Protein AF-A0AAD5S9U5-F1 (afdb_monomer_lite)

pLDDT: mean 74.38, std 12.09, range [42.16, 89.75]

Radius of gyration: 27.01 Å; chains: 1; bounding box: 53×24×96 Å

Structure (mmCIF, N/CA/C/O backbone):
data_AF-A0AAD5S9U5-F1
#
_entry.id   AF-A0AAD5S9U5-F1
#
loop_
_atom_site.group_PDB
_atom_site.id
_atom_site.type_symbol
_atom_site.label_atom_id
_atom_site.label_alt_id
_atom_site.label_comp_id
_atom_site.label_asym_id
_atom_site.label_entity_id
_atom_site.label_seq_id
_atom_site.pdbx_PDB_ins_code
_atom_site.Cartn_x
_atom_site.Cartn_y
_atom_site.Cartn_z
_atom_site.occupancy
_atom_site.B_iso_or_equiv
_atom_site.auth_seq_id
_atom_site.auth_comp_id
_atom_site.auth_asym_id
_atom_site.auth_atom_id
_atom_site.pdbx_PDB_model_num
ATOM 1 N N . MET A 1 1 ? -32.829 0.293 33.973 1.00 42.34 1 MET A N 1
ATOM 2 C CA . MET A 1 1 ? -31.395 0.381 33.624 1.00 42.34 1 MET A CA 1
ATOM 3 C C . MET A 1 1 ? -31.235 -0.023 32.167 1.00 42.34 1 MET A C 1
ATOM 5 O O . MET A 1 1 ? -31.013 -1.184 31.858 1.00 42.34 1 MET A O 1
ATOM 9 N N . THR A 1 2 ? -31.476 0.911 31.252 1.00 42.16 2 THR A N 1
ATOM 10 C CA . THR A 1 2 ? -31.315 0.697 29.812 1.00 42.16 2 THR A CA 1
ATOM 11 C C . THR A 1 2 ? -29.830 0.727 29.493 1.00 42.16 2 THR A C 1
ATOM 13 O O . THR A 1 2 ? -29.200 1.779 29.573 1.00 42.16 2 THR A O 1
ATOM 16 N N . SER A 1 3 ? -29.269 -0.439 29.173 1.00 49.44 3 SER A N 1
ATOM 17 C CA . SER A 1 3 ? -27.948 -0.541 28.562 1.00 49.44 3 SER A CA 1
ATOM 18 C C . SER A 1 3 ? -27.973 0.278 27.276 1.00 49.44 3 SER A C 1
ATOM 20 O O . SER A 1 3 ? -28.565 -0.126 26.275 1.00 49.44 3 SER A O 1
ATOM 22 N N . GLN A 1 4 ? -27.387 1.470 27.324 1.00 54.38 4 GLN A N 1
ATOM 23 C CA . GLN A 1 4 ? -27.107 2.267 26.147 1.00 54.38 4 GLN A CA 1
ATOM 24 C C . GLN A 1 4 ? -25.969 1.553 25.416 1.00 54.38 4 GLN A C 1
ATOM 26 O O . GLN A 1 4 ? -24.793 1.883 25.569 1.00 54.38 4 GLN A O 1
ATOM 31 N N . PHE A 1 5 ? -26.318 0.525 24.639 1.00 51.94 5 PHE A N 1
ATOM 32 C CA . PHE A 1 5 ? -25.465 0.047 23.567 1.00 51.94 5 PHE A CA 1
ATOM 33 C C . PHE A 1 5 ? -25.219 1.260 22.684 1.00 51.94 5 PHE A C 1
ATOM 35 O O . PHE A 1 5 ? -26.103 1.694 21.947 1.00 51.94 5 PHE A O 1
ATOM 42 N N . ARG A 1 6 ? -24.041 1.869 22.827 1.00 56.97 6 ARG A N 1
ATOM 43 C CA . ARG A 1 6 ? -23.544 2.872 21.896 1.00 56.97 6 ARG A CA 1
ATOM 44 C C . ARG A 1 6 ? -23.531 2.189 20.538 1.00 56.97 6 ARG A C 1
ATOM 46 O O . ARG A 1 6 ? -22.592 1.456 20.231 1.00 56.97 6 ARG A O 1
ATOM 53 N N . ALA A 1 7 ? -24.605 2.373 19.771 1.00 49.09 7 ALA A N 1
ATOM 54 C CA . ALA A 1 7 ? -24.616 2.092 18.355 1.00 49.09 7 ALA A CA 1
ATOM 55 C C . ALA A 1 7 ? -23.351 2.760 17.834 1.00 49.09 7 ALA A C 1
ATOM 57 O O . ALA A 1 7 ? -23.144 3.958 18.035 1.00 49.09 7 ALA A O 1
ATOM 58 N N . LYS A 1 8 ? -22.424 1.959 17.317 1.00 55.38 8 LYS A N 1
ATOM 59 C CA . LYS A 1 8 ? -21.258 2.482 16.627 1.00 55.38 8 LYS A CA 1
ATOM 60 C C . LYS A 1 8 ? -21.854 3.151 15.392 1.00 55.38 8 LYS A C 1
ATOM 62 O O . LYS A 1 8 ? -22.115 2.451 14.420 1.00 55.38 8 LYS A O 1
ATOM 67 N N . THR A 1 9 ? -22.228 4.429 15.494 1.00 58.94 9 THR A N 1
ATOM 68 C CA . THR A 1 9 ? -22.786 5.191 14.379 1.00 58.94 9 THR A CA 1
ATOM 69 C C . THR A 1 9 ? -21.785 5.024 13.256 1.00 58.94 9 THR A C 1
ATOM 71 O O . THR A 1 9 ? -20.606 5.341 13.410 1.00 58.94 9 THR A O 1
ATOM 74 N N . PHE A 1 10 ? -22.205 4.319 12.211 1.00 60.53 10 PHE A N 1
ATOM 75 C CA . PHE A 1 10 ? -21.367 4.091 11.056 1.00 60.53 10 PHE A CA 1
ATOM 76 C C . PHE A 1 10 ? -21.149 5.470 10.445 1.00 60.53 10 PHE A C 1
ATOM 78 O O . PHE A 1 10 ? -22.074 6.016 9.854 1.00 60.53 10 PHE A O 1
ATOM 85 N N . ASP A 1 11 ? -19.973 6.051 10.683 1.00 73.56 11 ASP A N 1
ATOM 86 C CA . ASP A 1 11 ? -19.569 7.341 10.135 1.00 73.56 11 ASP A CA 1
ATOM 87 C C . ASP A 1 11 ? -18.775 7.074 8.846 1.00 73.56 11 ASP A C 1
ATOM 89 O O . ASP A 1 11 ? -17.543 6.959 8.883 1.00 73.56 11 ASP A O 1
ATOM 93 N N . PRO A 1 12 ? -19.448 6.932 7.684 1.00 73.06 12 PRO A N 1
ATOM 94 C CA . PRO A 1 12 ? -18.807 6.574 6.416 1.00 73.06 12 PRO A CA 1
ATOM 95 C C . PRO A 1 12 ? -17.735 7.582 5.998 1.00 73.06 12 PRO A C 1
ATOM 97 O O . PRO A 1 12 ? -16.791 7.231 5.294 1.00 73.06 12 PRO A O 1
ATOM 100 N N . ILE A 1 13 ? -17.855 8.827 6.458 1.00 78.75 13 ILE A N 1
ATOM 101 C CA . ILE A 1 13 ? -16.908 9.908 6.185 1.00 78.75 13 ILE A CA 1
ATOM 102 C C . ILE A 1 13 ? -15.544 9.612 6.817 1.00 78.75 13 ILE A C 1
ATOM 104 O O . ILE A 1 13 ? -14.520 9.812 6.169 1.00 78.75 13 ILE A O 1
ATOM 108 N N . LEU A 1 14 ? -15.512 9.084 8.045 1.00 77.12 14 LEU A N 1
ATOM 109 C CA . LEU A 1 14 ? -14.258 8.755 8.725 1.00 77.12 14 LEU A CA 1
ATOM 110 C C . LEU A 1 14 ? -13.562 7.568 8.058 1.00 77.12 14 LEU A C 1
ATOM 112 O O . LEU A 1 14 ? -12.355 7.614 7.839 1.00 77.12 14 LEU A O 1
ATOM 116 N N . ILE A 1 15 ? -14.329 6.550 7.661 1.00 79.12 15 ILE A N 1
ATOM 117 C CA . ILE A 1 15 ? -13.799 5.382 6.943 1.00 79.12 15 ILE A CA 1
ATOM 118 C C . ILE A 1 15 ? -13.259 5.810 5.577 1.00 79.12 15 ILE A C 1
ATOM 120 O O . ILE A 1 15 ? -12.139 5.462 5.222 1.00 79.12 15 ILE A O 1
ATOM 124 N N . THR A 1 16 ? -14.005 6.631 4.837 1.00 79.19 16 THR A N 1
ATOM 125 C CA . THR A 1 16 ? -13.557 7.144 3.534 1.00 79.19 16 THR A CA 1
ATOM 126 C C . THR A 1 16 ? -12.300 7.999 3.681 1.00 79.19 16 THR A C 1
ATOM 128 O O . THR A 1 16 ? -11.364 7.850 2.902 1.00 79.19 16 THR A O 1
ATOM 131 N N . GLY A 1 17 ? -12.225 8.842 4.715 1.00 81.88 17 GLY A N 1
ATOM 132 C CA . GLY A 1 17 ? -11.029 9.625 5.026 1.00 81.88 17 GLY A CA 1
ATOM 133 C C . GLY A 1 17 ? -9.809 8.755 5.345 1.00 81.88 17 GLY A C 1
ATOM 134 O O . GLY A 1 17 ? -8.716 9.058 4.875 1.00 81.88 17 GLY A O 1
ATOM 135 N N . GLN A 1 18 ? -9.996 7.651 6.077 1.00 83.94 18 GLN A N 1
ATOM 136 C CA . GLN A 1 18 ? -8.945 6.662 6.347 1.00 83.94 18 GLN A CA 1
ATOM 137 C C . GLN A 1 18 ? -8.482 5.939 5.078 1.00 83.94 18 GLN A C 1
ATOM 139 O O . GLN A 1 18 ? -7.286 5.719 4.914 1.00 83.94 18 GLN A O 1
ATOM 144 N N . ILE A 1 19 ? -9.404 5.601 4.167 1.00 83.19 19 ILE A N 1
ATOM 145 C CA . ILE A 1 19 ? -9.042 5.048 2.855 1.00 83.19 19 ILE A CA 1
ATOM 146 C C . ILE A 1 19 ? -8.187 6.074 2.112 1.00 83.19 19 ILE A C 1
ATOM 148 O O . ILE A 1 19 ? -7.065 5.770 1.730 1.00 83.19 19 ILE A O 1
ATOM 152 N N . VAL A 1 20 ? -8.677 7.303 1.940 1.00 84.88 20 VAL A N 1
ATOM 153 C CA . VAL A 1 20 ? -7.989 8.336 1.149 1.00 84.88 20 VAL A CA 1
ATOM 154 C C . VAL A 1 20 ? -6.608 8.673 1.717 1.00 84.88 20 VAL A C 1
ATOM 156 O O . VAL A 1 20 ? -5.662 8.831 0.946 1.00 84.88 20 VAL A O 1
ATOM 159 N N . SER A 1 21 ? -6.458 8.750 3.042 1.00 85.44 21 SER A N 1
ATOM 160 C CA . SER A 1 21 ? -5.158 9.009 3.672 1.00 85.44 21 SER A CA 1
ATOM 161 C C . SER A 1 21 ? -4.182 7.845 3.511 1.00 85.44 21 SER A C 1
ATOM 163 O O . SER A 1 21 ? -3.000 8.066 3.257 1.00 85.44 21 SER A O 1
ATOM 165 N N . LEU A 1 22 ? -4.663 6.603 3.603 1.00 84.38 22 LEU A N 1
ATOM 166 C CA . LEU A 1 22 ? -3.844 5.420 3.362 1.00 84.38 22 LEU A CA 1
ATOM 167 C C . LEU A 1 22 ? -3.367 5.367 1.906 1.00 84.38 22 LEU A C 1
ATOM 169 O O . LEU A 1 22 ? -2.193 5.099 1.657 1.00 84.38 22 LEU A O 1
ATOM 173 N N . GLN A 1 23 ? -4.258 5.668 0.957 1.00 83.56 23 GLN A N 1
ATOM 174 C CA . GLN A 1 23 ? -3.922 5.737 -0.465 1.00 83.56 23 GLN A CA 1
ATOM 175 C C . GLN A 1 23 ? -2.849 6.804 -0.708 1.00 83.56 23 GLN A C 1
ATOM 177 O O . GLN A 1 23 ? -1.813 6.509 -1.300 1.00 83.56 23 GLN A O 1
ATOM 182 N N . SER A 1 24 ? -3.040 8.031 -0.211 1.00 85.38 24 SER A N 1
ATOM 183 C CA . SER A 1 24 ? -2.079 9.117 -0.439 1.00 85.38 24 SER A CA 1
ATOM 184 C C . SER A 1 24 ? -0.704 8.818 0.161 1.00 85.38 24 SER A C 1
ATOM 186 O O . SER A 1 24 ? 0.304 9.005 -0.519 1.00 85.38 24 SER A O 1
ATOM 188 N N . LEU A 1 25 ? -0.648 8.283 1.384 1.00 85.94 25 LEU A N 1
ATOM 189 C CA . LEU A 1 25 ? 0.606 7.866 2.014 1.00 85.94 25 LEU A CA 1
ATOM 190 C C . LEU A 1 25 ? 1.310 6.775 1.210 1.00 85.94 25 LEU A C 1
ATOM 192 O O . LEU A 1 25 ? 2.512 6.884 0.987 1.00 85.94 25 LEU A O 1
ATOM 196 N N . HIS A 1 26 ? 0.570 5.773 0.732 1.00 83.31 26 HIS A N 1
ATOM 197 C CA . HIS A 1 26 ? 1.126 4.677 -0.058 1.00 83.31 26 HIS A CA 1
ATOM 198 C C . HIS A 1 26 ? 1.732 5.152 -1.387 1.00 83.31 26 HIS A C 1
ATOM 200 O O . HIS A 1 26 ? 2.813 4.706 -1.770 1.00 83.31 26 HIS A O 1
ATOM 206 N N . TYR A 1 27 ? 1.071 6.076 -2.091 1.00 80.69 27 TYR A N 1
ATOM 207 C CA . TYR A 1 27 ? 1.605 6.629 -3.341 1.00 80.69 27 TYR A CA 1
ATOM 208 C C . TYR A 1 27 ? 2.803 7.558 -3.107 1.00 80.69 27 TYR A C 1
ATOM 210 O O . TYR A 1 27 ? 3.759 7.530 -3.886 1.00 80.69 27 TYR A O 1
ATOM 218 N N . VAL A 1 28 ? 2.792 8.351 -2.031 1.00 85.19 28 VAL A N 1
ATOM 219 C CA . VAL A 1 28 ? 3.929 9.210 -1.661 1.00 85.19 28 VAL A CA 1
ATOM 220 C C . VAL A 1 28 ? 5.139 8.366 -1.261 1.00 85.19 28 VAL A C 1
ATOM 222 O O . VAL A 1 28 ? 6.242 8.635 -1.738 1.00 85.19 28 VAL A O 1
ATOM 225 N N . SER A 1 29 ? 4.951 7.323 -0.444 1.00 85.12 29 SER A N 1
ATOM 226 C CA . SER A 1 29 ? 6.038 6.427 -0.037 1.00 85.12 29 SER A CA 1
ATOM 227 C C . SER A 1 29 ? 6.609 5.660 -1.224 1.00 85.12 29 SER A C 1
ATOM 229 O O . SER A 1 29 ? 7.827 5.611 -1.377 1.00 85.12 29 SER A O 1
ATOM 231 N N . ALA A 1 30 ? 5.753 5.142 -2.109 1.00 81.88 30 ALA A N 1
ATOM 232 C CA . ALA A 1 30 ? 6.188 4.471 -3.330 1.00 81.88 30 ALA A CA 1
ATOM 233 C C . ALA A 1 30 ? 7.026 5.407 -4.211 1.00 81.88 30 ALA A C 1
ATOM 235 O O . ALA A 1 30 ? 8.128 5.046 -4.619 1.00 81.88 30 ALA A O 1
ATOM 236 N N . SER A 1 31 ? 6.540 6.631 -4.447 1.00 80.69 31 SER A N 1
ATOM 237 C CA . SER A 1 31 ? 7.242 7.631 -5.261 1.00 80.69 31 SER A CA 1
ATOM 238 C C . SER A 1 31 ? 8.598 7.997 -4.660 1.00 80.69 31 SER A C 1
ATOM 240 O O . SER A 1 31 ? 9.585 8.100 -5.381 1.00 80.69 31 SER A O 1
ATOM 242 N N . PHE A 1 32 ? 8.669 8.152 -3.336 1.00 84.88 32 PHE A N 1
ATOM 243 C CA . PHE A 1 32 ? 9.915 8.457 -2.642 1.00 84.88 32 PHE A CA 1
ATOM 244 C C . PHE A 1 32 ? 10.931 7.311 -2.740 1.00 84.88 32 PHE A C 1
ATOM 246 O O . PHE A 1 32 ? 12.092 7.553 -3.058 1.00 84.88 32 PHE A O 1
ATOM 253 N N . ILE A 1 33 ? 10.505 6.064 -2.511 1.00 83.19 33 ILE A N 1
ATOM 254 C CA . ILE A 1 33 ? 11.389 4.892 -2.601 1.00 83.19 33 ILE A CA 1
ATOM 255 C C . ILE A 1 33 ? 11.921 4.730 -4.028 1.00 83.19 33 ILE A C 1
ATOM 257 O O . ILE A 1 33 ? 13.116 4.499 -4.210 1.00 83.19 33 ILE A O 1
ATOM 261 N N . ILE A 1 34 ? 11.056 4.873 -5.034 1.00 77.38 34 ILE A N 1
ATOM 262 C CA . ILE A 1 34 ? 11.448 4.756 -6.443 1.00 77.38 34 ILE A CA 1
ATOM 263 C C . ILE A 1 34 ? 12.416 5.882 -6.823 1.00 77.38 34 ILE A C 1
ATOM 265 O O . ILE A 1 34 ? 13.445 5.607 -7.431 1.00 77.38 34 ILE A O 1
ATOM 269 N N . LEU A 1 35 ? 12.167 7.118 -6.382 1.00 79.38 35 LEU A N 1
ATOM 270 C CA . LEU A 1 35 ? 13.077 8.245 -6.606 1.00 79.38 35 LEU A CA 1
ATOM 271 C C . LEU A 1 35 ? 14.465 7.977 -6.010 1.00 79.38 35 LEU A C 1
ATOM 273 O O . LEU A 1 35 ? 15.477 8.198 -6.672 1.00 79.38 35 LEU A O 1
ATOM 277 N N . VAL A 1 36 ? 14.536 7.473 -4.775 1.00 81.31 36 VAL A N 1
ATOM 278 C CA . VAL A 1 36 ? 15.815 7.114 -4.142 1.00 81.31 36 VAL A CA 1
ATOM 279 C C . VAL A 1 36 ? 16.526 6.014 -4.931 1.00 81.31 36 VAL A C 1
ATOM 281 O O . VAL A 1 36 ? 17.730 6.109 -5.158 1.00 81.31 36 VAL A O 1
ATOM 284 N N . LEU A 1 37 ? 15.799 4.991 -5.382 1.00 79.12 37 LEU A N 1
ATOM 285 C CA . LEU A 1 37 ? 16.358 3.908 -6.190 1.00 79.12 37 LEU A CA 1
ATOM 286 C C . LEU A 1 37 ? 16.919 4.417 -7.530 1.00 79.12 37 LEU A C 1
ATOM 288 O O . LEU A 1 37 ? 18.009 4.007 -7.937 1.00 79.12 37 LEU A O 1
ATOM 292 N N . GLU A 1 38 ? 16.210 5.325 -8.199 1.00 74.94 38 GLU A N 1
ATOM 293 C CA . GLU A 1 38 ? 16.649 5.950 -9.451 1.00 74.94 38 GLU A CA 1
ATOM 294 C C . GLU A 1 38 ? 17.905 6.799 -9.251 1.00 74.94 38 GLU A C 1
ATOM 296 O O . GLU A 1 38 ? 18.856 6.671 -10.025 1.00 74.94 38 GLU A O 1
ATOM 301 N N . LEU A 1 39 ? 17.951 7.597 -8.176 1.00 78.44 39 LEU A N 1
ATOM 302 C CA . LEU A 1 39 ? 19.135 8.376 -7.807 1.00 78.44 39 LEU A CA 1
ATOM 303 C C . LEU A 1 39 ? 20.344 7.479 -7.518 1.00 78.44 39 LEU A C 1
ATOM 305 O O . LEU A 1 39 ? 21.451 7.796 -7.945 1.00 78.44 39 LEU A O 1
ATOM 309 N N . LEU A 1 40 ? 20.141 6.356 -6.823 1.00 79.56 40 LEU A N 1
ATOM 310 C CA . LEU A 1 40 ? 21.209 5.400 -6.516 1.00 79.56 40 LEU A CA 1
ATOM 311 C C . LEU A 1 40 ? 21.722 4.670 -7.760 1.00 79.56 40 LEU A C 1
ATOM 313 O O . LEU A 1 40 ? 22.909 4.357 -7.834 1.00 79.56 40 LEU A O 1
ATOM 317 N N . THR A 1 41 ? 20.848 4.403 -8.732 1.00 71.75 41 THR A N 1
ATOM 318 C CA . THR A 1 41 ? 21.213 3.663 -9.950 1.00 71.75 41 THR A CA 1
ATOM 319 C C . THR A 1 41 ? 21.688 4.583 -11.083 1.00 71.75 41 THR A C 1
ATOM 321 O O . THR A 1 41 ? 22.203 4.104 -12.090 1.00 71.75 41 THR A O 1
ATOM 324 N N . GLY A 1 42 ? 21.547 5.906 -10.931 1.00 67.25 42 GLY A N 1
ATOM 325 C CA . GLY A 1 42 ? 21.912 6.890 -11.957 1.00 67.25 42 GLY A CA 1
ATOM 326 C C . GLY A 1 42 ? 21.015 6.839 -13.199 1.00 67.25 42 GLY A C 1
ATOM 327 O O . GLY A 1 42 ? 21.429 7.267 -14.277 1.00 67.25 42 GLY A O 1
ATOM 328 N N . ALA A 1 43 ? 19.807 6.286 -13.067 1.00 64.12 43 ALA A N 1
ATOM 329 C CA . ALA A 1 43 ? 18.835 6.181 -14.151 1.00 64.12 43 ALA A CA 1
ATOM 330 C C . ALA A 1 43 ? 18.166 7.547 -14.419 1.00 64.12 43 ALA A C 1
ATOM 332 O O . ALA A 1 43 ? 18.079 8.379 -13.512 1.00 64.12 43 ALA A O 1
ATOM 333 N N . PRO A 1 44 ? 17.684 7.818 -15.648 1.00 63.06 44 PRO A N 1
ATOM 334 C CA . PRO A 1 44 ? 16.987 9.064 -15.942 1.00 63.06 44 PRO A CA 1
ATOM 335 C C . PRO A 1 44 ? 15.688 9.146 -15.131 1.00 63.06 44 PRO A C 1
ATOM 337 O O . PRO A 1 44 ? 14.747 8.390 -15.380 1.00 63.06 44 PRO A O 1
ATOM 340 N N . VAL A 1 45 ? 15.645 10.095 -14.189 1.00 56.91 45 VAL A N 1
ATOM 341 C CA . VAL A 1 45 ? 14.489 10.364 -13.323 1.00 56.91 45 VAL A CA 1
ATOM 342 C C . VAL A 1 45 ? 13.318 10.799 -14.195 1.00 56.91 45 VAL A C 1
ATOM 344 O O . VAL A 1 45 ? 13.226 11.945 -14.640 1.00 56.91 45 VAL A O 1
ATOM 347 N N . THR A 1 46 ? 12.437 9.855 -14.501 1.00 57.44 46 THR A N 1
ATOM 348 C CA . THR A 1 46 ? 11.279 10.072 -15.363 1.00 57.44 46 THR A CA 1
ATOM 349 C C . THR A 1 46 ? 10.053 9.516 -14.663 1.00 57.44 46 THR A C 1
ATOM 351 O O . THR A 1 46 ? 10.028 8.363 -14.251 1.00 57.44 46 THR A O 1
ATOM 354 N N . LEU A 1 47 ? 8.989 10.322 -14.580 1.00 50.72 47 LEU A N 1
ATOM 355 C CA . LEU A 1 47 ? 7.711 9.932 -13.960 1.00 50.72 47 LEU A CA 1
ATOM 356 C C . LEU A 1 47 ? 7.098 8.660 -14.588 1.00 50.72 47 LEU A C 1
ATOM 358 O O . LEU A 1 47 ? 6.232 8.016 -14.002 1.00 50.72 47 LEU A O 1
ATOM 362 N N . ASN A 1 48 ? 7.574 8.293 -15.782 1.00 51.66 48 ASN A N 1
ATOM 363 C CA . ASN A 1 48 ? 7.250 7.050 -16.461 1.00 51.66 48 ASN A CA 1
ATOM 364 C C . ASN A 1 48 ? 7.736 5.807 -15.701 1.00 51.66 48 ASN A C 1
ATOM 366 O O . ASN A 1 48 ? 7.082 4.792 -15.806 1.00 51.66 48 ASN A O 1
ATOM 370 N N . HIS A 1 49 ? 8.792 5.830 -14.889 1.00 49.81 49 HIS A N 1
ATOM 371 C CA . HIS A 1 49 ? 9.191 4.635 -14.122 1.00 49.81 49 HIS A CA 1
ATOM 372 C C . HIS A 1 49 ? 8.298 4.367 -12.899 1.00 49.81 49 HIS A C 1
ATOM 374 O O . HIS A 1 49 ? 8.115 3.219 -12.499 1.00 49.81 49 HIS A O 1
ATOM 380 N N . VAL A 1 50 ? 7.669 5.410 -12.347 1.00 51.88 50 VAL A N 1
ATOM 381 C CA . VAL A 1 50 ? 6.667 5.289 -11.273 1.00 51.88 50 VAL A CA 1
ATOM 382 C C . VAL A 1 50 ? 5.326 4.759 -11.805 1.00 51.88 50 VAL A C 1
ATOM 384 O O . VAL A 1 50 ? 4.596 4.096 -11.071 1.00 51.88 50 VAL A O 1
ATOM 387 N N . LEU A 1 51 ? 4.993 5.030 -13.075 1.00 50.75 51 LEU A N 1
ATOM 388 C CA . LEU A 1 51 ? 3.668 4.753 -13.655 1.00 50.75 51 LEU A CA 1
ATOM 389 C C . LEU A 1 51 ? 3.657 3.726 -14.806 1.00 50.75 51 LEU A C 1
ATOM 391 O O . LEU A 1 51 ? 2.594 3.198 -15.130 1.00 50.75 51 LEU A O 1
ATOM 395 N N . TYR A 1 52 ? 4.796 3.410 -15.427 1.00 54.84 52 TYR A N 1
ATOM 396 C CA . TYR A 1 52 ? 4.895 2.546 -16.607 1.00 54.84 52 TYR A CA 1
ATOM 397 C C . TYR A 1 52 ? 5.451 1.161 -16.246 1.00 54.84 52 TYR A C 1
ATOM 399 O O . TYR A 1 52 ? 6.618 0.960 -15.927 1.00 54.84 52 TYR A O 1
ATOM 407 N N . TYR A 1 53 ? 4.567 0.178 -16.361 1.00 51.41 53 TYR A N 1
ATOM 408 C CA . TYR A 1 53 ? 4.738 -1.243 -16.060 1.00 51.41 53 TYR A CA 1
ATOM 409 C C . TYR A 1 53 ? 5.696 -2.016 -17.006 1.00 51.41 53 TYR A C 1
ATOM 411 O O . TYR A 1 53 ? 6.106 -3.136 -16.706 1.00 51.41 53 TYR A O 1
ATOM 419 N N . SER A 1 54 ? 6.093 -1.442 -18.145 1.00 46.78 54 SER A N 1
ATOM 420 C CA . SER A 1 54 ? 6.800 -2.181 -19.208 1.00 46.78 54 SER A CA 1
ATOM 421 C C . SER A 1 54 ? 8.288 -2.493 -18.944 1.00 46.78 54 SER A C 1
ATOM 423 O O . SER A 1 54 ? 8.920 -3.123 -19.794 1.00 46.78 54 SER A O 1
ATOM 425 N N . GLU A 1 55 ? 8.849 -2.090 -17.801 1.00 44.66 55 GLU A N 1
ATOM 426 C CA . GLU A 1 55 ? 10.256 -2.328 -17.420 1.00 44.66 55 GLU A CA 1
ATOM 427 C C . GLU A 1 55 ? 10.406 -3.317 -16.244 1.00 44.66 55 GLU A C 1
ATOM 429 O O . GLU A 1 55 ? 11.510 -3.516 -15.742 1.00 44.66 55 GLU A O 1
ATOM 434 N N . ILE A 1 56 ? 9.345 -4.025 -15.817 1.00 50.41 56 ILE A N 1
ATOM 435 C CA . ILE A 1 56 ? 9.528 -5.250 -15.005 1.00 50.41 56 ILE A CA 1
ATOM 436 C C . ILE A 1 56 ? 9.927 -6.382 -15.953 1.00 50.41 56 ILE A C 1
ATOM 438 O O . ILE A 1 56 ? 9.206 -7.352 -16.188 1.00 50.41 56 ILE A O 1
ATOM 442 N N . ARG A 1 57 ? 11.087 -6.208 -16.568 1.00 49.78 57 ARG A N 1
ATOM 443 C CA . ARG A 1 57 ? 11.797 -7.248 -17.280 1.00 49.78 57 ARG A CA 1
ATOM 444 C C . ARG A 1 57 ? 12.822 -7.777 -16.282 1.00 49.78 57 ARG A C 1
ATOM 446 O O . ARG A 1 57 ? 13.654 -7.025 -15.789 1.00 49.78 57 ARG A O 1
ATOM 453 N N . THR A 1 58 ? 12.741 -9.063 -15.952 1.00 49.75 58 THR A N 1
ATOM 454 C CA . THR A 1 58 ? 13.622 -9.775 -14.996 1.00 49.75 58 THR A CA 1
ATOM 455 C C . THR A 1 58 ? 15.107 -9.753 -15.367 1.00 49.75 58 THR A C 1
ATOM 457 O O . THR A 1 58 ? 15.952 -10.262 -14.631 1.00 49.75 58 THR A O 1
ATOM 460 N N . ASP A 1 59 ? 15.401 -9.162 -16.518 1.00 54.88 59 ASP A N 1
ATOM 461 C CA . ASP A 1 59 ? 16.661 -9.208 -17.232 1.00 54.88 59 ASP A CA 1
ATOM 462 C C . ASP A 1 59 ? 17.527 -7.978 -16.888 1.00 54.88 59 ASP A C 1
ATOM 464 O O . ASP A 1 59 ? 18.700 -7.926 -17.250 1.00 54.88 59 ASP A O 1
ATOM 468 N N . THR A 1 60 ? 16.970 -6.988 -16.173 1.00 66.56 60 THR A N 1
ATOM 469 C CA . THR A 1 60 ? 17.670 -5.768 -15.753 1.00 66.56 60 THR A CA 1
ATOM 470 C C . THR A 1 60 ? 17.798 -5.687 -14.229 1.00 66.56 60 THR A C 1
ATOM 472 O O . THR A 1 60 ? 16.890 -6.035 -13.473 1.00 66.56 60 THR A O 1
ATOM 475 N N . VAL A 1 61 ? 18.943 -5.184 -13.750 1.00 69.44 61 VAL A N 1
ATOM 476 C CA . VAL A 1 61 ? 19.196 -4.935 -12.313 1.00 69.44 61 VAL A CA 1
ATOM 477 C C . VAL A 1 61 ? 18.173 -3.944 -11.737 1.00 69.44 61 VAL A C 1
ATOM 479 O O . VAL A 1 61 ? 17.764 -4.070 -10.584 1.00 69.44 61 VAL A O 1
ATOM 482 N N . LEU A 1 62 ? 17.694 -3.014 -12.570 1.00 71.12 62 LEU A N 1
ATOM 483 C CA . LEU A 1 62 ? 16.619 -2.080 -12.238 1.00 71.12 62 LEU A CA 1
ATOM 484 C C . LEU A 1 62 ? 15.299 -2.791 -11.913 1.00 71.12 62 LEU A C 1
ATOM 486 O O . LEU A 1 62 ? 14.657 -2.433 -10.930 1.00 71.12 62 LEU A O 1
ATOM 490 N N . GLY A 1 63 ? 14.920 -3.831 -12.665 1.00 70.94 63 GLY A N 1
ATOM 491 C CA . GLY A 1 63 ? 13.705 -4.609 -12.400 1.00 70.94 63 GLY A CA 1
ATOM 492 C C . GLY A 1 63 ? 13.728 -5.298 -11.031 1.00 70.94 63 GLY A C 1
ATOM 493 O O . GLY A 1 63 ? 12.738 -5.269 -10.298 1.00 70.94 63 GLY A O 1
ATOM 494 N N . TRP A 1 64 ? 14.880 -5.849 -10.636 1.00 75.88 64 TRP A N 1
ATOM 495 C CA . TRP A 1 64 ? 15.077 -6.410 -9.294 1.00 75.88 64 TRP A CA 1
ATOM 496 C C . TRP A 1 64 ? 15.079 -5.333 -8.206 1.00 75.88 64 TRP A C 1
ATOM 498 O O . TRP A 1 64 ? 14.467 -5.525 -7.155 1.00 75.88 64 TRP A O 1
ATOM 508 N N . GLY A 1 65 ? 15.703 -4.179 -8.459 1.00 79.00 65 GLY A N 1
ATOM 509 C CA . GLY A 1 65 ? 15.650 -3.029 -7.554 1.00 79.00 65 GLY A CA 1
ATOM 510 C C . GLY A 1 65 ? 14.215 -2.564 -7.298 1.00 79.00 65 GLY A C 1
ATOM 511 O O . GLY A 1 65 ? 13.824 -2.366 -6.147 1.00 79.00 65 GLY A O 1
ATOM 512 N N . LEU A 1 66 ? 13.402 -2.476 -8.353 1.00 76.19 66 LEU A N 1
ATOM 513 C CA . LEU A 1 66 ? 11.983 -2.136 -8.260 1.00 76.19 66 LEU A CA 1
ATOM 514 C C . LEU A 1 66 ? 11.203 -3.195 -7.476 1.00 76.19 66 LEU A C 1
ATOM 516 O O . LEU A 1 66 ? 10.387 -2.841 -6.629 1.00 76.19 66 LEU A O 1
ATOM 520 N N . PHE A 1 67 ? 11.480 -4.485 -7.686 1.00 78.25 67 PHE A N 1
ATOM 521 C CA . PHE A 1 67 ? 10.863 -5.561 -6.906 1.00 78.25 67 PHE A CA 1
ATOM 522 C C . PHE A 1 67 ? 11.096 -5.378 -5.398 1.00 78.25 67 PHE A C 1
ATOM 524 O O . PHE A 1 67 ? 10.145 -5.391 -4.613 1.00 78.25 67 PHE A O 1
ATOM 531 N N . PHE A 1 68 ? 12.345 -5.141 -4.983 1.00 82.44 68 PHE A N 1
ATOM 532 C CA . PHE A 1 68 ? 12.665 -4.885 -3.576 1.00 82.44 68 PHE A CA 1
ATOM 533 C C . PHE A 1 68 ? 12.060 -3.574 -3.066 1.00 82.44 68 PHE A C 1
ATOM 535 O O . PHE A 1 68 ? 11.566 -3.533 -1.940 1.00 82.44 68 PHE A O 1
ATOM 542 N N . ALA A 1 69 ? 12.031 -2.521 -3.884 1.00 84.00 69 ALA A N 1
ATOM 543 C CA . ALA A 1 69 ? 11.375 -1.261 -3.544 1.00 84.00 69 ALA A CA 1
ATOM 544 C C . ALA A 1 69 ? 9.880 -1.455 -3.248 1.00 84.00 69 ALA A C 1
ATOM 546 O O . ALA A 1 69 ? 9.382 -0.966 -2.232 1.00 84.00 69 ALA A O 1
ATOM 547 N N . TYR A 1 70 ? 9.172 -2.227 -4.076 1.00 81.31 70 TYR A N 1
ATOM 548 C CA . TYR A 1 70 ? 7.769 -2.573 -3.846 1.00 81.31 70 TYR A CA 1
ATOM 549 C C . TYR A 1 70 ? 7.572 -3.429 -2.591 1.00 81.31 70 TYR A C 1
ATOM 551 O O . TYR A 1 70 ? 6.583 -3.246 -1.882 1.00 81.31 70 TYR A O 1
ATOM 559 N N . LEU A 1 71 ? 8.520 -4.311 -2.268 1.00 84.50 71 LEU A N 1
ATOM 560 C CA . LEU A 1 71 ? 8.495 -5.109 -1.042 1.00 84.50 71 LEU A CA 1
ATOM 561 C C . LEU A 1 71 ? 8.649 -4.239 0.217 1.00 84.50 71 LEU A C 1
ATOM 563 O O . LEU A 1 71 ? 7.898 -4.395 1.181 1.00 84.50 71 LEU A O 1
ATOM 567 N N . VAL A 1 72 ? 9.576 -3.277 0.191 1.00 86.81 72 VAL A N 1
ATOM 568 C CA . VAL A 1 72 ? 9.739 -2.279 1.261 1.00 86.81 72 VAL A CA 1
ATOM 569 C C . VAL A 1 72 ? 8.483 -1.416 1.379 1.00 86.81 72 VAL A C 1
ATOM 571 O O . VAL A 1 72 ? 7.990 -1.188 2.484 1.00 86.81 72 VAL A O 1
ATOM 574 N N . ASN A 1 73 ? 7.909 -0.992 0.251 1.00 87.31 73 ASN A N 1
ATOM 575 C CA . ASN A 1 73 ? 6.670 -0.223 0.240 1.00 87.31 73 ASN A CA 1
ATOM 576 C C . ASN A 1 73 ? 5.480 -1.026 0.803 1.00 87.31 73 ASN A C 1
ATOM 578 O O . ASN A 1 73 ? 4.639 -0.467 1.503 1.00 87.31 73 ASN A O 1
ATOM 582 N N . ALA A 1 74 ? 5.429 -2.343 0.574 1.00 85.75 74 ALA A N 1
ATOM 583 C CA . ALA A 1 74 ? 4.420 -3.227 1.159 1.00 85.75 74 ALA A CA 1
ATOM 584 C C . ALA A 1 74 ? 4.549 -3.330 2.689 1.00 85.75 74 ALA A C 1
ATOM 586 O O . ALA A 1 74 ? 3.536 -3.321 3.396 1.00 85.75 74 ALA A O 1
ATOM 587 N N . ALA A 1 75 ? 5.780 -3.369 3.211 1.00 87.19 75 ALA A N 1
ATOM 588 C CA . ALA A 1 75 ? 6.044 -3.342 4.649 1.00 87.19 75 ALA A CA 1
ATOM 589 C C . ALA A 1 75 ? 5.642 -1.998 5.287 1.00 87.19 75 ALA A C 1
ATOM 591 O O . ALA A 1 75 ? 5.012 -1.981 6.346 1.00 87.19 75 ALA A O 1
ATOM 592 N N . LEU A 1 76 ? 5.924 -0.871 4.622 1.00 87.62 76 LEU A N 1
ATOM 593 C CA . LEU A 1 76 ? 5.414 0.440 5.046 1.00 87.62 76 LEU A CA 1
ATOM 594 C C . LEU A 1 76 ? 3.882 0.492 5.003 1.00 87.62 76 LEU A C 1
ATOM 596 O O . LEU A 1 76 ? 3.265 1.007 5.931 1.00 87.62 76 LEU A O 1
ATOM 600 N N . GLY A 1 77 ? 3.261 -0.108 3.985 1.00 84.31 77 GLY A N 1
ATOM 601 C CA . GLY A 1 77 ? 1.809 -0.261 3.894 1.00 84.31 77 GLY A CA 1
ATOM 602 C C . GLY A 1 77 ? 1.216 -1.005 5.093 1.00 84.31 77 GLY A C 1
ATOM 603 O O . GLY A 1 77 ? 0.234 -0.542 5.674 1.00 84.31 77 GLY A O 1
ATOM 604 N N . ALA A 1 78 ? 1.845 -2.106 5.523 1.00 85.44 78 ALA A N 1
ATOM 605 C CA . ALA A 1 78 ? 1.448 -2.831 6.733 1.00 85.44 78 ALA A CA 1
ATOM 606 C C . ALA A 1 78 ? 1.534 -1.942 7.987 1.00 85.44 78 ALA A C 1
ATOM 608 O O . ALA A 1 78 ? 0.646 -1.968 8.841 1.00 85.44 78 ALA A O 1
ATOM 609 N N . TYR A 1 79 ? 2.575 -1.111 8.085 1.00 86.81 79 TYR A N 1
ATOM 610 C CA . TYR A 1 79 ? 2.736 -0.163 9.187 1.00 86.81 79 TYR A CA 1
ATOM 611 C C . TYR A 1 79 ? 1.674 0.951 9.172 1.00 86.81 79 TYR A C 1
ATOM 613 O O . TYR A 1 79 ? 1.110 1.275 10.218 1.00 86.81 79 TYR A O 1
ATOM 621 N N . TYR A 1 80 ? 1.334 1.504 8.003 1.00 86.31 80 TYR A N 1
ATOM 622 C CA . TYR A 1 80 ? 0.266 2.503 7.873 1.00 86.31 80 TYR A CA 1
ATOM 623 C C . TYR A 1 80 ? -1.108 1.941 8.257 1.00 86.31 80 TYR A C 1
ATOM 625 O O . TYR A 1 80 ? -1.879 2.625 8.934 1.00 86.31 80 TYR A O 1
ATOM 633 N N . LEU A 1 81 ? -1.394 0.684 7.896 1.00 83.56 81 LEU A N 1
ATOM 634 C CA . LEU A 1 81 ? -2.610 -0.016 8.325 1.00 83.56 81 LEU A CA 1
ATOM 635 C C . LEU A 1 81 ? -2.686 -0.142 9.847 1.00 83.56 81 LEU A C 1
ATOM 637 O O . LEU A 1 81 ? -3.749 0.077 10.429 1.00 83.56 81 LEU A O 1
ATOM 641 N N . LEU A 1 82 ? -1.555 -0.408 10.498 1.00 81.56 82 LEU A N 1
ATOM 642 C CA . LEU A 1 82 ? -1.465 -0.458 11.953 1.00 81.56 82 LEU A CA 1
ATOM 643 C C . LEU A 1 82 ? -1.838 0.891 12.594 1.00 81.56 82 LEU A C 1
ATOM 645 O O . LEU A 1 82 ? -2.631 0.937 13.535 1.00 81.56 82 LEU A O 1
ATOM 649 N N . LEU A 1 83 ? -1.285 1.992 12.072 1.00 78.12 83 LEU A N 1
ATOM 650 C CA . LEU A 1 83 ? -1.520 3.336 12.606 1.00 78.12 83 LEU A CA 1
ATOM 651 C C . LEU A 1 83 ? -2.963 3.816 12.401 1.00 78.12 83 LEU A C 1
ATOM 653 O O . LEU A 1 83 ? -3.507 4.479 13.283 1.00 78.12 83 LEU A O 1
ATOM 657 N N . LEU A 1 84 ? -3.580 3.499 11.257 1.00 77.81 84 LEU A N 1
ATOM 658 C CA . LEU A 1 84 ? -4.904 4.014 10.894 1.00 77.81 84 LEU A CA 1
ATOM 659 C C . LEU A 1 84 ? -6.065 3.118 11.338 1.00 77.81 84 LEU A C 1
ATOM 661 O O . LEU A 1 84 ? -7.081 3.637 11.802 1.00 77.81 84 LEU A O 1
ATOM 665 N N . VAL A 1 85 ? -5.957 1.798 11.157 1.00 73.19 85 VAL A N 1
ATOM 666 C CA . VAL A 1 85 ? -7.116 0.891 11.222 1.00 73.19 85 VAL A CA 1
ATOM 667 C C . VAL A 1 85 ? -7.286 0.272 12.610 1.00 73.19 85 VAL A C 1
ATOM 669 O O . VAL A 1 85 ? -8.428 0.054 13.015 1.00 73.19 85 VAL A O 1
ATOM 672 N N . GLN A 1 86 ? -6.201 0.018 13.357 1.00 71.06 86 GLN A N 1
ATOM 673 C CA . GLN A 1 86 ? -6.165 -0.574 14.717 1.00 71.06 86 GLN A CA 1
ATOM 674 C C . GLN A 1 86 ? -6.961 -1.887 14.933 1.00 71.06 86 GLN A C 1
ATOM 676 O O . GLN A 1 86 ? -6.879 -2.483 16.002 1.00 71.06 86 GLN A O 1
ATOM 681 N N . ARG A 1 87 ? -7.743 -2.358 13.954 1.00 71.25 87 ARG A N 1
ATOM 682 C CA . ARG A 1 87 ? -8.578 -3.561 13.996 1.00 71.25 87 ARG A CA 1
ATOM 683 C C . ARG A 1 87 ? -8.201 -4.504 12.862 1.00 71.25 87 ARG A C 1
ATOM 685 O O . ARG A 1 87 ? -8.438 -4.194 11.696 1.00 71.25 87 ARG A O 1
ATOM 692 N N . ALA A 1 88 ? -7.748 -5.705 13.218 1.00 72.19 88 ALA A N 1
ATOM 693 C CA . ALA A 1 88 ? -7.311 -6.723 12.261 1.00 72.19 88 ALA A CA 1
ATOM 694 C C . ALA A 1 88 ? -8.398 -7.117 11.242 1.00 72.19 88 ALA A C 1
ATOM 696 O O . ALA A 1 88 ? -8.116 -7.235 10.057 1.00 72.19 88 ALA A O 1
ATOM 697 N N . LYS A 1 89 ? -9.668 -7.220 11.666 1.00 72.56 89 LYS A N 1
ATOM 698 C CA . LYS A 1 89 ? -10.766 -7.718 10.808 1.00 72.56 89 LYS A CA 1
ATOM 699 C C . LYS A 1 89 ? -11.079 -6.861 9.575 1.00 72.56 89 LYS A C 1
ATOM 701 O O . LYS A 1 89 ? -11.780 -7.340 8.699 1.00 72.56 89 LYS A O 1
ATOM 706 N N . LEU A 1 90 ? -10.628 -5.607 9.541 1.00 77.00 90 LEU A N 1
ATOM 707 C CA . LEU A 1 90 ? -10.888 -4.676 8.436 1.00 77.00 90 LEU A CA 1
ATOM 708 C C . LEU A 1 90 ? -9.642 -4.468 7.556 1.00 77.00 90 LEU A C 1
ATOM 710 O O . LEU A 1 90 ? -9.732 -3.888 6.482 1.00 77.00 90 LEU A O 1
ATOM 714 N N . CYS A 1 91 ? -8.479 -4.947 8.012 1.00 79.94 91 CYS A N 1
ATOM 715 C CA . CYS A 1 91 ? -7.178 -4.759 7.374 1.00 79.94 91 CYS A CA 1
ATOM 716 C C . CYS A 1 91 ? -7.136 -5.351 5.958 1.00 79.94 91 CYS A C 1
ATOM 718 O O . CYS A 1 91 ? -6.665 -4.697 5.027 1.00 79.94 91 CYS A O 1
ATOM 720 N N . LEU A 1 92 ? -7.699 -6.552 5.790 1.00 81.06 92 LEU A N 1
ATOM 721 C CA . LEU A 1 92 ? -7.783 -7.235 4.502 1.00 81.06 92 LEU A CA 1
ATOM 722 C C . LEU A 1 92 ? -8.598 -6.437 3.475 1.00 81.06 92 LEU A C 1
ATOM 724 O O . LEU A 1 92 ? -8.153 -6.293 2.339 1.00 81.06 92 LEU A O 1
ATOM 728 N N . ASP A 1 93 ? -9.729 -5.850 3.878 1.00 85.06 93 ASP A N 1
ATOM 729 C CA . ASP A 1 93 ? -10.556 -5.029 2.985 1.00 85.06 93 ASP A CA 1
ATOM 730 C C . ASP A 1 93 ? -9.782 -3.794 2.496 1.00 85.06 93 ASP A C 1
ATOM 732 O O . ASP A 1 93 ? -9.758 -3.503 1.299 1.00 85.06 93 ASP A O 1
ATOM 736 N N . PHE A 1 94 ? -9.067 -3.097 3.389 1.00 83.25 94 PHE A N 1
ATOM 737 C CA . PHE A 1 94 ? -8.232 -1.953 3.001 1.00 83.25 94 PHE A CA 1
ATOM 738 C C . PHE A 1 94 ? -7.074 -2.355 2.080 1.00 83.25 94 PHE A C 1
ATOM 740 O O . PHE A 1 94 ? -6.822 -1.671 1.086 1.00 83.25 94 PHE A O 1
ATOM 747 N N . ALA A 1 95 ? -6.393 -3.467 2.366 1.00 84.81 95 ALA A N 1
ATOM 748 C CA . ALA A 1 95 ? -5.325 -3.978 1.512 1.00 84.81 95 ALA A CA 1
ATOM 749 C C . ALA A 1 95 ? -5.847 -4.323 0.107 1.00 84.81 95 ALA A C 1
ATOM 751 O O . ALA A 1 95 ? -5.241 -3.925 -0.885 1.00 84.81 95 ALA A O 1
ATOM 752 N N . LEU A 1 96 ? -7.015 -4.966 0.007 1.00 83.81 96 LEU A N 1
ATOM 753 C CA . LEU A 1 96 ? -7.656 -5.239 -1.279 1.00 83.81 96 LEU A CA 1
ATOM 754 C C . LEU A 1 96 ? -8.015 -3.955 -2.030 1.00 83.81 96 LEU A C 1
ATOM 756 O O . LEU A 1 96 ? -7.810 -3.892 -3.242 1.00 83.81 96 LEU A O 1
ATOM 760 N N . THR A 1 97 ? -8.504 -2.915 -1.343 1.00 87.31 97 THR A N 1
ATOM 761 C CA . THR A 1 97 ? -8.788 -1.631 -2.007 1.00 87.31 97 THR A CA 1
ATOM 762 C C . THR A 1 97 ? -7.526 -0.964 -2.556 1.00 87.31 97 THR A C 1
ATOM 764 O O . THR A 1 97 ? -7.556 -0.478 -3.683 1.00 87.31 97 THR A O 1
ATOM 767 N N . LEU A 1 98 ? -6.404 -0.981 -1.822 1.00 81.50 98 LEU A N 1
ATOM 768 C CA . LEU A 1 98 ? -5.100 -0.499 -2.307 1.00 81.50 98 LEU A CA 1
ATOM 769 C C . LEU A 1 98 ? -4.686 -1.218 -3.593 1.00 81.50 98 LEU A C 1
ATOM 771 O O . LEU A 1 98 ? -4.380 -0.575 -4.597 1.00 81.50 98 LEU A O 1
ATOM 775 N N . THR A 1 99 ? -4.751 -2.547 -3.591 1.00 82.69 99 THR A N 1
ATOM 776 C CA . THR A 1 99 ? -4.387 -3.355 -4.756 1.00 82.69 99 THR A CA 1
ATOM 777 C C . THR A 1 99 ? -5.329 -3.111 -5.926 1.00 82.69 99 THR A C 1
ATOM 779 O O . THR A 1 99 ? -4.878 -2.972 -7.059 1.00 82.69 99 THR A O 1
ATOM 782 N N . PHE A 1 100 ? -6.630 -2.974 -5.673 1.00 84.31 100 PHE A N 1
ATOM 783 C CA . PHE A 1 100 ? -7.607 -2.643 -6.707 1.00 84.31 100 PHE A CA 1
ATOM 784 C C . PHE A 1 100 ? -7.299 -1.299 -7.383 1.00 84.31 100 PHE A C 1
ATOM 786 O O . PHE A 1 100 ? -7.277 -1.229 -8.611 1.00 84.31 100 PHE A O 1
ATOM 793 N N . PHE A 1 101 ? -7.002 -0.245 -6.615 1.00 80.38 101 PHE A N 1
ATOM 794 C CA . PHE A 1 101 ? -6.616 1.054 -7.179 1.00 80.38 101 PHE A CA 1
ATOM 795 C C . PHE A 1 101 ? -5.286 0.995 -7.932 1.00 80.38 101 PHE A C 1
ATOM 797 O O . PHE A 1 101 ? -5.150 1.630 -8.982 1.00 80.38 101 PHE A O 1
ATOM 804 N N . HIS A 1 102 ? -4.325 0.206 -7.451 1.00 79.81 102 HIS A N 1
ATOM 805 C CA . HIS A 1 102 ? -3.056 -0.002 -8.139 1.00 79.81 102 HIS A CA 1
ATOM 806 C C . HIS A 1 102 ? -3.257 -0.704 -9.493 1.00 79.81 102 HIS A C 1
ATOM 808 O O . HIS A 1 102 ? -2.767 -0.225 -10.519 1.00 79.81 102 HIS A O 1
ATOM 814 N N . ILE A 1 103 ? -4.057 -1.775 -9.532 1.00 77.88 103 ILE A N 1
ATOM 815 C CA . ILE A 1 103 ? -4.445 -2.482 -10.764 1.00 77.88 103 ILE A CA 1
ATOM 816 C C . ILE A 1 103 ? -5.225 -1.550 -11.705 1.00 77.88 103 ILE A C 1
ATOM 818 O O . ILE A 1 103 ? -4.984 -1.542 -12.909 1.00 77.88 103 ILE A O 1
ATOM 822 N N . LEU A 1 104 ? -6.137 -0.731 -11.178 1.00 79.19 104 LEU A N 1
ATOM 823 C CA . LEU A 1 104 ? -6.918 0.209 -11.981 1.00 79.19 104 LEU A CA 1
ATOM 824 C C . LEU A 1 104 ? -6.027 1.287 -12.606 1.00 79.19 104 LEU A C 1
ATOM 826 O O . LEU A 1 104 ? -6.124 1.545 -13.801 1.00 79.19 104 LEU A O 1
ATOM 830 N N . THR A 1 105 ? -5.132 1.887 -11.821 1.00 70.38 105 THR A N 1
ATOM 831 C CA . THR A 1 105 ? -4.199 2.923 -12.291 1.00 70.38 105 THR A CA 1
ATOM 832 C C . THR A 1 105 ? -3.278 2.368 -13.373 1.00 70.38 105 THR A C 1
ATOM 834 O O . THR A 1 105 ? -3.135 2.970 -14.436 1.00 70.38 105 THR A O 1
ATOM 837 N N . THR A 1 106 ? -2.709 1.185 -13.140 1.00 71.50 106 THR A N 1
ATOM 838 C CA . THR A 1 106 ? -1.839 0.509 -14.113 1.00 71.50 106 THR A CA 1
ATOM 839 C C . THR A 1 106 ? -2.604 0.106 -15.379 1.00 71.50 106 THR A C 1
ATOM 841 O O . THR A 1 106 ? -2.126 0.349 -16.486 1.00 71.50 106 THR A O 1
ATOM 844 N N . SER A 1 107 ? -3.827 -0.416 -15.253 1.00 70.19 107 SER A N 1
ATOM 845 C CA . SER A 1 107 ? -4.667 -0.799 -16.396 1.00 70.19 107 SER A CA 1
ATOM 846 C C . SER A 1 107 ? -5.129 0.402 -17.233 1.00 70.19 107 SER A C 1
ATOM 848 O O . SER A 1 107 ? -5.081 0.343 -18.465 1.00 70.19 107 SER A O 1
ATOM 850 N N . LEU A 1 108 ? -5.532 1.506 -16.594 1.00 66.94 108 LEU A N 1
ATOM 851 C CA . LEU A 1 108 ? -5.941 2.738 -17.277 1.00 66.94 108 LEU A CA 1
ATOM 852 C C . LEU A 1 108 ? -4.774 3.391 -18.023 1.00 66.94 108 LEU A C 1
ATOM 854 O O . LEU A 1 108 ? -4.965 3.917 -19.121 1.00 66.94 108 LEU A O 1
ATOM 858 N N . TYR A 1 109 ? -3.570 3.336 -17.450 1.00 65.00 109 TYR A N 1
ATOM 859 C CA . TYR A 1 109 ? -2.380 3.940 -18.040 1.00 65.00 109 TYR A CA 1
ATOM 860 C C . TYR A 1 109 ? -1.838 3.131 -19.227 1.00 65.00 109 TYR A C 1
ATOM 862 O O . TYR A 1 109 ? -1.519 3.704 -20.268 1.00 65.00 109 TYR A O 1
ATOM 870 N N . SER A 1 110 ? -1.802 1.797 -19.129 1.00 63.16 110 SER A N 1
ATOM 871 C CA . SER A 1 110 ? -1.295 0.930 -20.203 1.00 63.16 110 SER A CA 1
ATOM 872 C C . SER A 1 110 ? -2.301 0.657 -21.331 1.00 63.16 110 SER A C 1
ATOM 874 O O . SER A 1 110 ? -1.916 0.078 -22.348 1.00 63.16 110 SER A O 1
ATOM 876 N N . ARG A 1 111 ? -3.585 1.034 -21.177 1.00 63.16 111 ARG A N 1
ATOM 877 C CA . ARG A 1 111 ? -4.711 0.744 -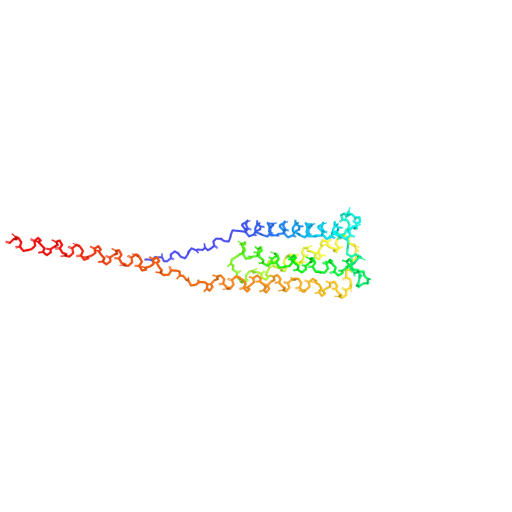22.108 1.00 63.16 111 ARG A CA 1
ATOM 878 C C . ARG A 1 111 ? -4.823 -0.721 -22.560 1.00 63.16 111 ARG A C 1
ATOM 880 O O . ARG A 1 111 ? -5.538 -1.041 -23.505 1.00 63.16 111 ARG A O 1
ATOM 887 N N . THR A 1 112 ? -4.124 -1.608 -21.871 1.00 59.50 112 THR A N 1
ATOM 888 C CA . THR A 1 112 ? -4.022 -3.043 -22.098 1.00 59.50 112 THR A CA 1
ATOM 889 C C . THR A 1 112 ? -4.027 -3.695 -20.724 1.00 59.50 112 THR A C 1
ATOM 891 O O . THR A 1 112 ? -3.474 -3.152 -19.766 1.00 59.50 112 THR A O 1
ATOM 894 N N . ILE A 1 113 ? -4.717 -4.827 -20.596 1.00 59.41 113 ILE A N 1
ATOM 895 C CA . ILE A 1 113 ? -4.763 -5.551 -19.325 1.00 59.41 113 ILE A CA 1
ATOM 896 C C . ILE A 1 113 ? -3.398 -6.230 -19.139 1.00 59.41 113 ILE A C 1
ATOM 898 O O . ILE A 1 113 ? -2.972 -6.950 -20.045 1.00 59.41 113 ILE A O 1
ATOM 902 N N . PRO A 1 114 ? -2.694 -6.012 -18.013 1.00 61.12 114 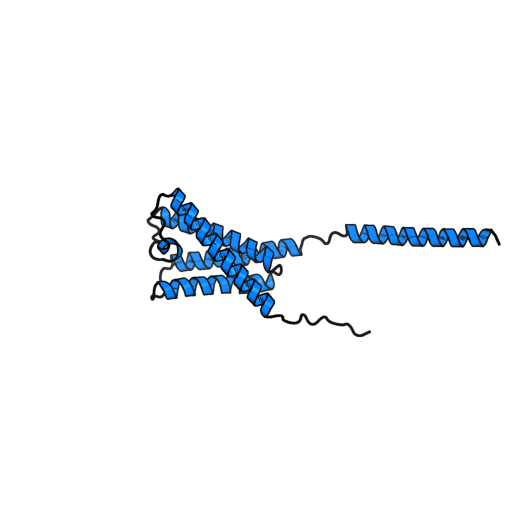PRO A N 1
ATOM 903 C CA . PRO A 1 114 ? -1.395 -6.630 -17.769 1.00 61.12 114 PRO A CA 1
ATOM 904 C C . PRO A 1 114 ? -1.531 -8.159 -17.704 1.00 61.12 114 PRO A C 1
ATOM 906 O O . PRO A 1 114 ? -2.168 -8.714 -16.809 1.00 61.12 114 PRO A O 1
ATOM 909 N N . THR A 1 115 ? -0.930 -8.858 -18.669 1.00 61.50 115 THR A N 1
ATOM 910 C CA . THR A 1 115 ? -0.979 -10.327 -18.789 1.00 61.50 115 THR A CA 1
ATOM 911 C C . THR A 1 115 ? 0.258 -11.031 -18.224 1.00 61.50 115 THR A C 1
ATOM 913 O O . THR A 1 115 ? 0.298 -12.260 -18.208 1.00 61.50 115 THR A O 1
ATOM 916 N N . SER A 1 116 ? 1.274 -10.299 -17.746 1.00 67.44 116 SER A N 1
ATOM 917 C CA . SER A 1 116 ? 2.508 -10.930 -17.257 1.00 67.44 116 SER A CA 1
ATOM 918 C C . SER A 1 116 ? 2.304 -11.577 -15.889 1.00 67.44 116 SER A C 1
ATOM 920 O O . SER A 1 116 ? 1.952 -10.909 -14.916 1.00 67.44 116 SER A O 1
ATOM 922 N N . PHE A 1 117 ? 2.598 -12.873 -15.795 1.00 70.69 117 PHE A N 1
ATOM 923 C CA . PHE A 1 117 ? 2.463 -13.655 -14.563 1.00 70.69 117 PHE A CA 1
ATOM 924 C C . PHE A 1 117 ? 3.277 -13.079 -13.393 1.00 70.69 117 PHE A C 1
ATOM 926 O O . PHE A 1 117 ? 2.787 -13.014 -12.268 1.00 70.69 117 PHE A O 1
ATOM 933 N N . PHE A 1 118 ? 4.497 -12.600 -13.652 1.00 71.56 118 PHE A N 1
ATOM 934 C CA . PHE A 1 118 ? 5.377 -12.059 -12.610 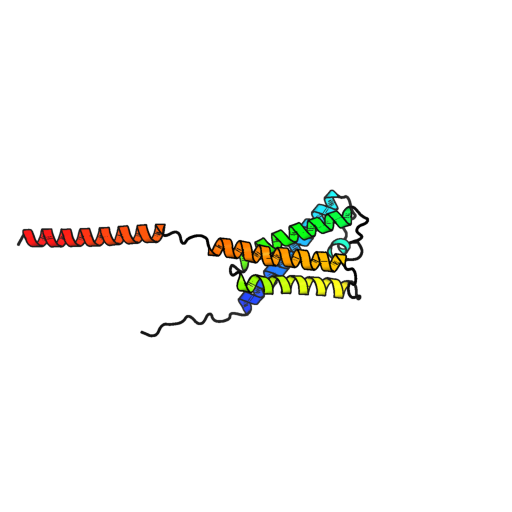1.00 71.56 118 PHE A CA 1
ATOM 935 C C . PHE A 1 118 ? 4.808 -10.795 -11.952 1.00 71.56 118 PHE A C 1
ATOM 937 O O . PHE A 1 118 ? 4.980 -10.569 -10.758 1.00 71.56 118 PHE A O 1
ATOM 944 N N . TRP A 1 119 ? 4.070 -9.992 -12.715 1.00 74.31 119 TRP A N 1
ATOM 945 C CA . TRP A 1 119 ? 3.402 -8.807 -12.188 1.00 74.31 119 TRP A CA 1
ATOM 946 C C . TRP A 1 119 ? 2.266 -9.155 -11.241 1.00 74.31 119 TRP A C 1
ATOM 948 O O . TRP A 1 119 ? 2.134 -8.543 -10.183 1.00 74.31 119 TRP A O 1
ATOM 958 N N . TRP A 1 120 ? 1.468 -10.158 -11.608 1.00 78.38 120 TRP A N 1
ATOM 959 C CA . TRP A 1 120 ? 0.429 -10.685 -10.736 1.00 78.38 120 TRP A CA 1
ATOM 960 C C . TRP A 1 120 ? 1.039 -11.267 -9.466 1.00 78.38 120 TRP A C 1
ATOM 962 O O . TRP A 1 120 ? 0.550 -10.974 -8.381 1.00 78.38 120 TRP A O 1
ATOM 972 N N . LEU A 1 1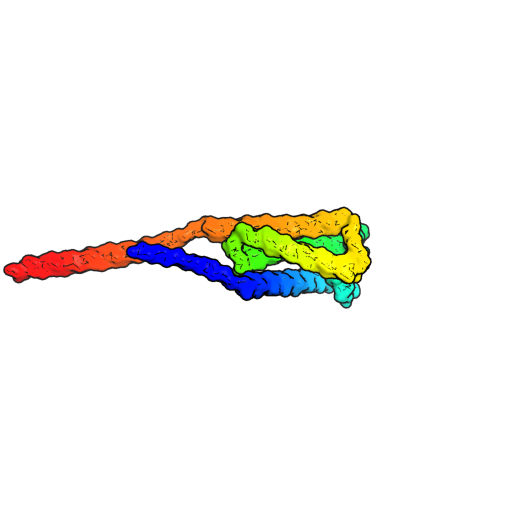21 ? 2.147 -12.006 -9.575 1.00 81.31 121 LEU A N 1
ATOM 973 C CA . LEU A 1 121 ? 2.861 -12.531 -8.413 1.00 81.31 121 LEU A CA 1
ATOM 974 C C . LEU A 1 121 ? 3.360 -11.413 -7.488 1.00 81.31 121 LEU A C 1
ATOM 976 O O . LEU A 1 121 ? 3.175 -11.507 -6.278 1.00 81.31 121 LEU A O 1
ATOM 980 N N . LEU A 1 122 ? 3.944 -10.347 -8.043 1.00 80.50 122 LEU A N 1
ATOM 981 C CA . LEU A 1 122 ? 4.387 -9.183 -7.275 1.00 80.50 122 LEU A CA 1
ATOM 982 C C . LEU A 1 122 ? 3.202 -8.516 -6.572 1.00 80.50 122 LEU A C 1
ATOM 984 O O . LEU A 1 122 ? 3.266 -8.317 -5.366 1.00 80.50 122 LEU A O 1
ATOM 988 N N . ASN A 1 123 ? 2.109 -8.240 -7.288 1.00 82.88 123 ASN A N 1
ATOM 989 C CA . ASN A 1 123 ? 0.917 -7.607 -6.716 1.00 82.88 123 ASN A CA 1
ATOM 990 C C . ASN A 1 123 ? 0.262 -8.467 -5.634 1.00 82.88 123 ASN A C 1
ATOM 992 O O . ASN A 1 123 ? -0.081 -7.963 -4.568 1.00 82.88 123 ASN A O 1
ATOM 996 N N . VAL A 1 124 ? 0.098 -9.770 -5.868 1.00 86.38 124 VAL A N 1
ATOM 997 C CA . VAL A 1 124 ? -0.452 -10.684 -4.859 1.00 86.38 124 VAL A CA 1
ATOM 998 C C . VAL A 1 124 ? 0.492 -10.785 -3.663 1.00 86.38 124 VAL A C 1
ATOM 1000 O O . VAL A 1 124 ? 0.030 -10.742 -2.527 1.00 86.38 124 VAL A O 1
ATOM 1003 N N . GLY A 1 125 ? 1.804 -10.853 -3.895 1.00 87.25 125 GLY A N 1
ATOM 1004 C CA . GLY A 1 125 ? 2.815 -10.903 -2.843 1.00 87.25 125 GLY A CA 1
ATOM 1005 C C . GLY A 1 125 ? 2.818 -9.652 -1.967 1.00 87.25 125 GLY A C 1
ATOM 1006 O O . GLY A 1 125 ? 2.748 -9.763 -0.745 1.00 87.25 125 GLY A O 1
ATOM 1007 N N . THR A 1 126 ? 2.833 -8.459 -2.565 1.00 85.88 126 THR A N 1
ATOM 1008 C CA . THR A 1 126 ? 2.774 -7.192 -1.822 1.00 85.88 126 THR A CA 1
ATOM 1009 C C . THR A 1 126 ? 1.459 -7.061 -1.064 1.00 85.88 126 THR A C 1
ATOM 1011 O O . THR A 1 126 ? 1.478 -6.724 0.117 1.00 85.88 126 THR A O 1
ATOM 1014 N N . THR A 1 127 ? 0.333 -7.426 -1.685 1.00 88.31 127 THR A N 1
ATOM 1015 C CA . THR A 1 127 ? -0.983 -7.442 -1.024 1.00 88.31 127 THR A CA 1
ATOM 1016 C C . THR A 1 127 ? -0.992 -8.376 0.178 1.00 88.31 127 THR A C 1
ATOM 1018 O O . THR A 1 127 ? -1.432 -7.981 1.254 1.00 88.31 127 THR A O 1
ATOM 1021 N N . ALA A 1 128 ? -0.485 -9.601 0.023 1.00 89.38 128 ALA A N 1
ATOM 1022 C CA . ALA A 1 128 ? -0.428 -10.583 1.097 1.00 89.38 128 ALA A CA 1
ATOM 1023 C C . ALA A 1 128 ? 0.452 -10.092 2.251 1.00 89.38 128 ALA A C 1
ATOM 1025 O O . ALA A 1 128 ? 0.059 -10.202 3.407 1.00 89.38 128 ALA A O 1
ATOM 1026 N N . ILE A 1 129 ? 1.606 -9.493 1.955 1.00 88.88 129 ILE A N 1
ATOM 1027 C CA . ILE A 1 129 ? 2.503 -8.934 2.973 1.00 88.88 129 ILE A CA 1
ATOM 1028 C C . ILE A 1 129 ? 1.844 -7.771 3.708 1.00 88.88 129 ILE A C 1
ATOM 1030 O O . ILE A 1 129 ? 1.892 -7.716 4.934 1.00 88.88 129 ILE A O 1
ATOM 1034 N N . THR A 1 130 ? 1.203 -6.858 2.983 1.00 87.69 130 THR A N 1
ATOM 1035 C CA . THR A 1 130 ? 0.508 -5.720 3.584 1.00 87.69 130 THR A CA 1
ATOM 1036 C C . THR A 1 130 ? -0.683 -6.172 4.434 1.00 87.69 130 THR A C 1
ATOM 1038 O O . THR A 1 130 ? -0.829 -5.694 5.558 1.00 87.69 130 THR A O 1
ATOM 1041 N N . ALA A 1 131 ? -1.487 -7.126 3.953 1.00 88.75 131 ALA A N 1
ATOM 1042 C CA . ALA A 1 131 ? -2.650 -7.653 4.666 1.00 88.75 131 ALA A CA 1
ATOM 1043 C C . ALA A 1 131 ? -2.247 -8.479 5.896 1.00 88.75 131 ALA A C 1
ATOM 1045 O O . ALA A 1 131 ? -2.619 -8.124 7.012 1.00 88.75 131 ALA A O 1
ATOM 1046 N N . LEU A 1 132 ? -1.439 -9.531 5.713 1.00 89.75 132 LEU A N 1
ATOM 1047 C CA . LEU A 1 132 ? -1.012 -10.429 6.792 1.00 89.75 132 LEU A CA 1
ATOM 1048 C C . LEU A 1 132 ? -0.104 -9.715 7.791 1.00 89.75 132 LEU A C 1
ATOM 1050 O O . LEU A 1 132 ? -0.230 -9.921 8.994 1.00 89.75 132 LEU A O 1
ATOM 1054 N N . GLY A 1 133 ? 0.795 -8.853 7.308 1.00 86.12 133 GLY A N 1
ATOM 1055 C CA . GLY A 1 133 ? 1.622 -8.009 8.162 1.00 86.12 133 GLY A CA 1
ATOM 1056 C C . GLY A 1 133 ? 0.760 -7.054 8.981 1.00 86.12 133 GLY A C 1
ATOM 1057 O O . GLY A 1 133 ? 0.876 -7.019 10.202 1.00 86.12 133 GLY A O 1
ATOM 1058 N N . GLY A 1 134 ? -0.162 -6.331 8.342 1.00 85.19 134 GLY A N 1
ATOM 1059 C CA . GLY A 1 134 ? -1.078 -5.430 9.038 1.00 85.19 134 GLY A CA 1
ATOM 1060 C C . GLY A 1 134 ? -1.943 -6.152 10.078 1.00 85.19 134 GLY A C 1
ATOM 1061 O O . GLY A 1 134 ? -2.067 -5.676 11.206 1.00 85.19 134 GLY A O 1
ATOM 1062 N N . GLU A 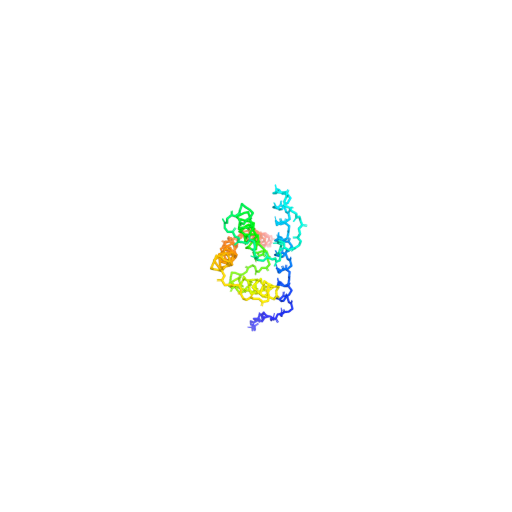1 135 ? -2.475 -7.330 9.745 1.00 87.12 135 GLU A N 1
ATOM 1063 C CA . GLU A 1 135 ? -3.228 -8.185 10.669 1.00 87.12 135 GLU A CA 1
ATOM 1064 C C . GLU A 1 135 ? -2.373 -8.651 11.847 1.00 87.12 135 GLU A C 1
ATOM 1066 O O . GLU A 1 135 ? -2.789 -8.493 12.995 1.00 87.12 135 GLU A O 1
ATOM 1071 N N . TYR A 1 136 ? -1.173 -9.173 11.583 1.00 86.56 136 TYR A N 1
ATOM 1072 C CA . TYR A 1 136 ? -0.252 -9.653 12.610 1.00 86.56 136 TYR A CA 1
ATOM 1073 C C . TYR A 1 136 ? 0.138 -8.538 13.581 1.00 86.56 136 TYR A C 1
ATOM 1075 O O . TYR A 1 136 ? 0.049 -8.717 14.797 1.00 86.56 136 TYR A O 1
ATOM 1083 N N . LEU A 1 137 ? 0.518 -7.366 13.064 1.00 83.56 137 LEU A N 1
ATOM 1084 C CA . LEU A 1 137 ? 0.890 -6.228 13.899 1.00 83.56 137 LEU A CA 1
ATOM 1085 C C . LEU A 1 137 ? -0.312 -5.675 14.688 1.00 83.56 137 LEU A C 1
ATOM 1087 O O . LEU A 1 137 ? -0.156 -5.308 15.853 1.00 83.56 137 LEU A O 1
ATOM 1091 N N . CYS A 1 138 ? -1.514 -5.651 14.102 1.00 80.88 138 CYS A N 1
ATOM 1092 C CA . CYS A 1 138 ? -2.734 -5.271 14.823 1.00 80.88 138 CYS A CA 1
ATOM 1093 C C . CYS A 1 138 ? -3.069 -6.271 15.936 1.00 80.88 138 CYS A C 1
ATOM 1095 O O . CYS A 1 138 ? -3.386 -5.858 17.049 1.00 80.88 138 CYS A O 1
ATOM 1097 N N . MET A 1 139 ? -2.953 -7.573 15.666 1.00 83.06 139 MET A N 1
ATOM 1098 C CA . MET A 1 139 ? -3.166 -8.623 16.661 1.00 83.06 139 MET A CA 1
ATOM 1099 C C . MET A 1 139 ? -2.156 -8.502 17.803 1.00 83.06 139 MET A C 1
ATOM 1101 O O . MET A 1 139 ? -2.526 -8.613 18.967 1.00 83.06 139 MET A O 1
ATOM 1105 N N . GLN A 1 140 ? -0.891 -8.209 17.492 1.00 81.75 140 GLN A N 1
ATOM 1106 C CA . GLN A 1 140 ? 0.146 -8.019 18.502 1.00 81.75 140 GLN A CA 1
ATOM 1107 C C . GLN A 1 140 ? -0.160 -6.823 19.420 1.00 81.75 140 GLN A C 1
ATOM 1109 O O . GLN A 1 140 ? 0.011 -6.943 20.629 1.00 81.75 140 GLN A O 1
ATOM 1114 N N . ARG A 1 141 ? -0.685 -5.713 18.877 1.00 75.44 141 ARG A N 1
ATOM 1115 C CA . ARG A 1 141 ? -1.148 -4.557 19.671 1.00 75.44 141 ARG A CA 1
ATOM 1116 C C . ARG A 1 141 ? -2.394 -4.843 20.497 1.00 75.44 141 ARG A C 1
ATOM 1118 O O . ARG A 1 141 ? -2.492 -4.370 21.621 1.00 75.44 141 ARG A O 1
ATOM 1125 N N . GLU A 1 142 ? -3.347 -5.599 19.960 1.00 77.69 142 GLU A N 1
ATOM 1126 C CA . GLU A 1 142 ? -4.570 -5.961 20.689 1.00 77.69 142 GLU A CA 1
ATOM 1127 C C . GLU A 1 142 ? -4.281 -6.935 21.844 1.00 77.69 142 GLU A C 1
ATOM 1129 O O . GLU A 1 142 ? -4.985 -6.930 22.851 1.00 77.69 142 GLU A O 1
ATOM 1134 N N . MET A 1 143 ? -3.208 -7.724 21.729 1.00 70.06 143 MET A N 1
ATOM 1135 C CA . MET A 1 143 ? -2.723 -8.625 22.776 1.00 70.06 143 MET A CA 1
ATOM 1136 C C . MET A 1 143 ? -1.785 -7.961 23.797 1.00 70.06 143 MET A C 1
ATOM 1138 O O . MET A 1 143 ? -1.404 -8.631 24.759 1.00 70.06 143 MET A O 1
ATOM 1142 N N . GLU A 1 144 ? -1.404 -6.684 23.637 1.00 73.00 144 GLU A N 1
ATOM 1143 C CA . GLU A 1 144 ? -0.635 -5.992 24.678 1.00 73.00 144 GLU A CA 1
ATOM 1144 C C . GLU A 1 144 ? -1.490 -5.945 25.959 1.00 73.00 144 GLU A C 1
ATOM 1146 O O . GLU A 1 144 ? -2.599 -5.399 25.950 1.00 73.00 144 GLU A O 1
ATOM 1151 N N . PRO A 1 145 ? -1.031 -6.561 27.066 1.00 60.34 145 PRO A N 1
ATOM 1152 C CA . PRO A 1 145 ? -1.847 -6.704 28.256 1.00 60.34 145 PRO A CA 1
ATOM 1153 C C . PRO A 1 145 ? -2.216 -5.322 28.783 1.00 60.34 145 PRO A C 1
ATOM 1155 O O . PRO A 1 145 ? -1.360 -4.453 28.960 1.00 60.34 145 PRO A O 1
ATOM 1158 N N . ILE A 1 146 ? -3.507 -5.128 29.057 1.00 64.12 146 ILE A N 1
ATOM 1159 C CA . ILE A 1 146 ? -4.018 -3.949 29.756 1.00 64.12 146 ILE A CA 1
ATOM 1160 C C . ILE A 1 146 ? -3.132 -3.735 30.984 1.00 64.12 146 ILE A C 1
ATOM 1162 O O . ILE A 1 146 ? -3.060 -4.601 31.855 1.00 64.12 146 ILE A O 1
ATOM 1166 N N . ASN A 1 147 ? -2.443 -2.593 31.051 1.00 61.44 147 ASN A N 1
ATOM 1167 C CA . ASN A 1 147 ? -1.605 -2.235 32.190 1.00 61.44 147 ASN A CA 1
ATOM 1168 C C . ASN A 1 147 ? -2.486 -2.084 33.444 1.00 61.44 147 ASN A C 1
ATOM 1170 O O . ASN A 1 147 ? -2.941 -0.992 33.793 1.00 61.44 147 ASN A O 1
ATOM 1174 N N . LEU A 1 148 ? -2.706 -3.195 34.154 1.00 61.75 148 LEU A N 1
ATOM 1175 C CA . LEU A 1 148 ? -3.439 -3.279 35.422 1.00 61.75 148 LEU A CA 1
ATOM 1176 C C . LEU A 1 148 ? -2.792 -2.438 36.534 1.00 61.75 148 LEU A C 1
ATOM 1178 O O . LEU A 1 148 ? -3.366 -2.284 37.609 1.00 61.75 148 LEU A O 1
ATOM 1182 N N . THR A 1 149 ? -1.628 -1.838 36.282 1.00 64.81 149 THR A N 1
ATOM 1183 C CA . THR A 1 149 ? -0.971 -0.845 37.139 1.00 64.81 149 THR A CA 1
ATOM 1184 C C . THR A 1 149 ? -1.907 0.309 37.512 1.00 64.81 149 THR A C 1
ATOM 1186 O O . THR A 1 149 ? -1.911 0.745 38.663 1.00 64.81 149 THR A O 1
ATOM 1189 N N . GLY A 1 150 ? -2.769 0.761 36.591 1.00 61.09 150 GLY A N 1
ATOM 1190 C CA . GLY A 1 150 ? -3.790 1.773 36.893 1.00 61.09 150 GLY A CA 1
ATOM 1191 C C . GLY A 1 150 ? -4.896 1.260 37.824 1.00 61.09 150 GLY A C 1
ATOM 1192 O O . GLY A 1 150 ? -5.376 2.003 38.680 1.00 61.09 150 GLY A O 1
ATOM 1193 N N . TYR A 1 151 ? -5.248 -0.024 37.706 1.00 60.47 151 TYR A N 1
ATOM 1194 C CA . TYR A 1 151 ? -6.238 -0.682 38.561 1.00 60.47 151 TYR A CA 1
ATOM 1195 C C . TYR A 1 151 ? -5.690 -0.897 39.976 1.00 60.47 151 TYR A C 1
ATOM 1197 O O . TYR A 1 151 ? -6.344 -0.513 40.938 1.00 60.47 151 TYR A O 1
ATOM 1205 N N . LYS A 1 152 ? -4.443 -1.379 40.113 1.00 62.00 152 LYS A N 1
ATOM 1206 C CA . LYS A 1 152 ? -3.751 -1.500 41.410 1.00 62.00 152 LYS A CA 1
ATOM 1207 C C . LYS A 1 152 ? -3.607 -0.155 42.120 1.00 62.00 152 LYS A C 1
ATOM 1209 O O . LYS A 1 152 ? -3.827 -0.090 43.324 1.00 62.00 152 LYS A O 1
ATOM 1214 N N . LYS A 1 153 ? -3.281 0.920 41.391 1.00 66.25 153 LYS A N 1
ATOM 1215 C CA . LYS A 1 153 ? -3.174 2.267 41.972 1.00 66.25 153 LYS A CA 1
ATOM 1216 C C . LYS A 1 153 ? -4.526 2.772 42.481 1.00 66.25 153 LYS A C 1
ATOM 1218 O O . LYS A 1 153 ? -4.591 3.249 43.605 1.00 66.25 153 LYS A O 1
ATOM 1223 N N . ARG A 1 154 ? -5.606 2.611 41.703 1.00 64.94 154 ARG A N 1
ATOM 1224 C CA . ARG A 1 154 ? -6.969 2.973 42.139 1.00 64.94 154 ARG A CA 1
ATOM 1225 C C . ARG A 1 154 ? -7.438 2.144 43.331 1.00 64.94 154 ARG A C 1
ATOM 1227 O O . ARG A 1 154 ? -7.962 2.710 44.277 1.00 64.94 154 ARG A O 1
ATOM 1234 N N . GLN A 1 155 ? -7.209 0.835 43.301 1.00 70.81 155 GLN A N 1
ATOM 1235 C CA . GLN A 1 155 ? -7.629 -0.075 44.364 1.00 70.81 155 GLN A CA 1
ATOM 1236 C C . GLN A 1 155 ? -6.871 0.197 45.673 1.00 70.81 155 GLN A C 1
ATOM 1238 O O . GLN A 1 155 ? -7.487 0.234 46.731 1.00 70.81 155 GLN A O 1
ATOM 1243 N N . ALA A 1 156 ? -5.567 0.493 45.605 1.00 71.50 156 ALA A N 1
ATOM 1244 C CA . ALA A 1 156 ? -4.785 0.916 46.768 1.00 71.50 156 ALA A CA 1
ATOM 1245 C C . ALA A 1 156 ? -5.256 2.265 47.340 1.00 71.50 156 ALA A C 1
ATOM 1247 O O . ALA A 1 156 ? -5.291 2.434 48.555 1.00 71.50 156 ALA A O 1
ATOM 1248 N N . SER A 1 157 ? -5.655 3.215 46.486 1.00 76.06 157 SER A N 1
ATOM 1249 C CA . SER A 1 157 ? -6.202 4.503 46.934 1.00 76.06 157 SER A CA 1
ATOM 1250 C C . SER A 1 157 ? -7.580 4.373 47.590 1.00 76.06 157 SER A C 1
ATOM 1252 O O . SER A 1 157 ? -7.823 5.039 48.589 1.00 76.06 157 SER A O 1
ATOM 1254 N N . THR A 1 158 ? -8.467 3.520 47.068 1.00 76.81 158 THR A N 1
ATOM 1255 C CA . THR A 1 158 ? -9.801 3.294 47.653 1.00 76.81 158 THR A CA 1
ATOM 1256 C C . THR A 1 158 ? -9.712 2.571 48.995 1.00 76.81 158 THR A C 1
ATOM 1258 O O . THR A 1 158 ? -10.309 3.020 49.963 1.00 76.81 158 THR A O 1
ATOM 1261 N N . VAL A 1 159 ? -8.893 1.517 49.089 1.00 80.00 159 VAL A N 1
ATOM 1262 C CA . VAL A 1 159 ? -8.695 0.785 50.353 1.00 80.00 159 VAL A CA 1
ATOM 1263 C C . VAL A 1 159 ? -8.050 1.677 51.421 1.00 80.00 159 VAL A C 1
ATOM 1265 O O . VAL A 1 159 ? -8.427 1.605 52.588 1.00 80.00 159 VAL A O 1
ATOM 1268 N N . GLY A 1 160 ? -7.114 2.552 51.030 1.00 82.88 160 GLY A N 1
ATOM 1269 C CA . GLY A 1 160 ? -6.513 3.542 51.930 1.00 82.88 160 GLY A CA 1
ATOM 1270 C C . GLY A 1 160 ? -7.491 4.613 52.434 1.00 82.88 160 GLY A C 1
ATOM 1271 O O . GLY A 1 160 ? -7.359 5.073 53.562 1.00 82.88 160 GLY A O 1
ATOM 1272 N N . ALA A 1 161 ? -8.476 5.006 51.624 1.00 81.62 161 ALA A N 1
ATOM 1273 C CA . ALA A 1 161 ? -9.495 5.974 52.028 1.00 81.62 161 ALA A CA 1
ATOM 1274 C C . ALA A 1 161 ? -10.508 5.369 53.018 1.00 81.62 161 ALA A C 1
ATOM 1276 O O . ALA A 1 161 ? -10.761 5.974 54.058 1.00 81.62 161 ALA A O 1
ATOM 1277 N N . ASP A 1 162 ? -11.001 4.154 52.750 1.00 84.00 162 ASP A N 1
ATOM 1278 C CA . ASP A 1 162 ? -11.962 3.460 53.627 1.00 84.00 162 ASP A CA 1
ATOM 1279 C C . ASP A 1 162 ? -11.363 3.147 55.009 1.00 84.00 162 ASP A C 1
ATOM 1281 O O . ASP A 1 162 ? -12.038 3.243 56.034 1.00 84.00 162 ASP A O 1
ATOM 1285 N N . SER A 1 163 ? -10.071 2.805 55.058 1.00 84.31 163 SER A N 1
ATOM 1286 C CA . SER A 1 163 ? -9.365 2.533 56.319 1.00 84.31 163 SER A CA 1
ATOM 1287 C C . SER A 1 163 ? -9.163 3.788 57.176 1.00 84.31 163 SER A C 1
ATOM 1289 O O . SER A 1 163 ? -9.232 3.703 58.400 1.00 84.31 163 SER A O 1
ATOM 1291 N N . LEU A 1 164 ? -8.986 4.959 56.557 1.00 84.75 164 LEU A N 1
ATOM 1292 C CA . LEU A 1 164 ? -8.909 6.239 57.268 1.00 84.75 164 LEU A CA 1
ATOM 1293 C C . LEU A 1 164 ? -10.273 6.691 57.811 1.00 84.75 164 LEU A C 1
ATOM 1295 O O . LEU A 1 164 ? -10.322 7.256 58.902 1.00 84.75 164 LEU A O 1
ATOM 1299 N N . GLU A 1 165 ? -11.372 6.452 57.088 1.00 85.56 165 GLU A N 1
ATOM 1300 C CA . GLU A 1 165 ? -12.719 6.745 57.602 1.00 85.56 165 GLU A CA 1
ATOM 1301 C C . GLU A 1 165 ? -13.100 5.836 58.771 1.00 85.56 165 GLU A C 1
ATOM 1303 O O . GLU A 1 165 ? -13.583 6.332 59.787 1.00 85.56 165 GLU A O 1
ATOM 1308 N N . LEU A 1 166 ? -12.823 4.531 58.683 1.00 83.31 166 LEU A N 1
ATOM 1309 C CA . LEU A 1 166 ? -13.084 3.600 59.786 1.00 83.31 166 LEU A CA 1
ATOM 1310 C C . LEU A 1 166 ? -12.304 3.967 61.050 1.00 83.31 166 LEU A C 1
ATOM 1312 O O . LEU A 1 166 ? -12.843 3.874 62.151 1.00 83.31 166 LEU A O 1
ATOM 1316 N N . GLN A 1 167 ? -11.058 4.416 60.899 1.00 87.44 167 GLN A N 1
ATOM 1317 C CA . GLN A 1 167 ? -10.254 4.840 62.038 1.00 87.44 167 GLN A CA 1
ATOM 1318 C C . GLN A 1 167 ? -10.775 6.138 62.667 1.00 87.44 167 GLN A C 1
ATOM 1320 O O . GLN A 1 167 ? -10.823 6.236 63.889 1.00 87.44 167 GLN A O 1
ATOM 1325 N N . ARG A 1 168 ? -11.248 7.095 61.855 1.00 86.50 168 ARG A N 1
ATOM 1326 C CA . ARG A 1 168 ? -11.913 8.306 62.363 1.00 86.50 168 ARG A CA 1
ATOM 1327 C C . ARG A 1 168 ? -13.186 7.991 63.144 1.00 86.50 168 ARG A C 1
ATOM 1329 O O . ARG A 1 168 ? -13.380 8.553 64.212 1.00 86.50 168 ARG A O 1
ATOM 1336 N N . LEU A 1 169 ? -14.020 7.084 62.636 1.00 88.75 169 LEU A N 1
ATOM 1337 C CA . LEU A 1 169 ? -15.256 6.687 63.315 1.00 88.75 169 LEU A CA 1
ATOM 1338 C C . LEU A 1 169 ? -14.977 5.994 64.654 1.00 88.75 169 LEU A C 1
ATOM 1340 O O . LEU A 1 169 ? -15.699 6.226 65.618 1.00 88.75 169 LEU A O 1
ATOM 1344 N N . ASN A 1 170 ? -13.926 5.172 64.726 1.00 87.81 170 ASN A N 1
ATOM 1345 C CA . ASN A 1 170 ? -13.557 4.485 65.961 1.00 87.81 170 ASN A CA 1
ATOM 1346 C C . ASN A 1 170 ? -13.052 5.461 67.042 1.00 87.81 170 ASN A C 1
ATOM 1348 O O . ASN A 1 170 ? -13.458 5.348 68.198 1.00 87.81 170 ASN A O 1
ATOM 1352 N N . ASP A 1 171 ? -12.241 6.454 66.661 1.00 88.00 171 ASP A N 1
ATOM 1353 C CA . ASP A 1 171 ? -11.766 7.501 67.580 1.00 88.00 171 ASP A CA 1
ATOM 1354 C C . ASP A 1 171 ? -12.926 8.357 68.125 1.00 88.00 171 ASP A C 1
ATOM 1356 O O . ASP A 1 171 ? -12.935 8.709 69.302 1.00 88.00 171 ASP A O 1
ATOM 1360 N N . GLU A 1 172 ? -13.940 8.670 67.309 1.00 85.44 172 GLU A N 1
ATOM 1361 C CA . GLU A 1 172 ? -15.121 9.417 67.774 1.00 85.44 172 GLU A CA 1
ATOM 1362 C C . GLU A 1 172 ? -15.970 8.616 68.774 1.00 85.44 172 GLU A C 1
ATOM 1364 O O . GLU A 1 172 ? -16.555 9.197 69.691 1.00 85.44 172 GLU A O 1
ATOM 1369 N N . THR A 1 173 ? -16.013 7.287 68.639 1.00 82.44 173 THR A N 1
ATOM 1370 C CA 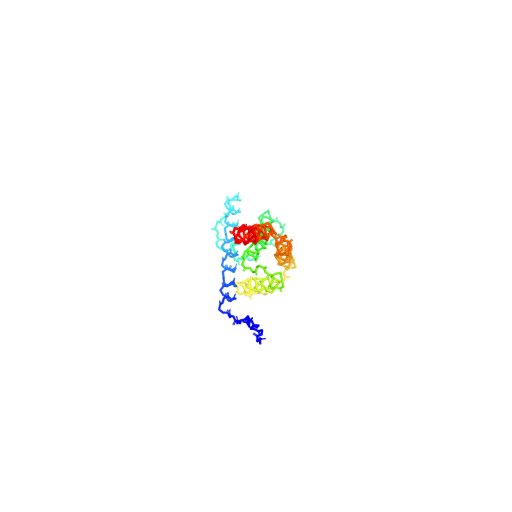. THR A 1 173 ? -16.760 6.416 69.559 1.00 82.44 173 THR A CA 1
ATOM 1371 C C . THR A 1 173 ? -16.075 6.177 70.903 1.00 82.44 173 THR A C 1
ATOM 1373 O O . THR A 1 173 ? -16.777 5.907 71.869 1.00 82.44 173 THR A O 1
ATOM 1376 N N . GLU A 1 174 ? -14.746 6.288 71.002 1.00 79.94 174 GLU A N 1
ATOM 1377 C CA . GLU A 1 174 ? -14.024 6.121 72.280 1.00 79.94 174 GLU A CA 1
ATOM 1378 C C . GLU A 1 174 ? -14.055 7.376 73.173 1.00 79.94 174 GLU A C 1
ATOM 1380 O O . GLU A 1 174 ? -13.707 7.304 74.351 1.00 79.94 174 GLU A O 1
ATOM 1385 N N . ILE A 1 175 ? -14.464 8.529 72.631 1.00 73.38 175 ILE A N 1
ATOM 1386 C CA . ILE A 1 175 ? -14.466 9.822 73.340 1.00 73.38 175 ILE A CA 1
ATOM 1387 C C . ILE A 1 175 ? -15.849 10.158 73.952 1.00 73.38 175 ILE A C 1
ATOM 1389 O O . ILE A 1 175 ? -15.933 11.053 74.796 1.00 73.38 175 ILE A O 1
ATOM 1393 N N . SER A 1 176 ? -16.923 9.450 73.568 1.00 60.78 176 SER A N 1
ATOM 1394 C CA . SER A 1 176 ? -18.272 9.562 74.175 1.00 60.78 176 SER A CA 1
ATOM 1395 C C . SER A 1 176 ? -18.501 8.547 75.289 1.00 60.78 176 SER A C 1
ATOM 1397 O O . SER A 1 176 ? -19.171 8.927 76.277 1.00 60.78 176 SER A O 1
#

InterPro domains:
  IPR019185 Integral membrane protein SYS1-related [PF09801] (5-148)
  IPR019185 Integral membrane protein SYS1-related [PTHR12952] (1-150)

Sequence (176 aa):
MTSQFRAKTFDPILITGQIVSLQSLHYVSASFIILVLELLTGAPVTLNHVLYYSEIRTDTVLGWGLFFAYLVNAALGAYYLLLLVQRAKLCLDFALTLTFFHILTTSLYSRTIPTSFFWWLLNVGTTAITALGGEYLCMQREMEPINLTGYKKRQASTVGADSLELQRLNDETEIS

Organism: NCBI:txid64517

Secondary structure (DSSP, 8-state):
-----------HHHHHHHHHHHHHHHHHHHHHHHHHHHHHHT----HHHHH-GGG--TTSHHHHHHHHHHHHHHHHHHHHHHHHH--HHHHHHHHHHHHHHHHHHHHHHHSS----HHHHHHHHHHHHHHHHHHHHHHHHHHTSPP-THHHHHHHHHHHHHHHHHHHHHHHHHH--

Foldseek 3Di:
DDPPPPPPPPPVVLVVVLLVVLLVVLLVLLLVLLQVLCVVVVHPPDVCVSQPPPPCPVPDPSVVSNLVSLLVSLLVLLVSLCVRVLDLVCQLVSLVVSLVVVQVSNCVVVVDRDPDPVVVVSSVVSSCSSNVSNNVSSVVVVPPDDPCVVVVVVVVVVVVVVVVVVVVVVVVVVVD